Protein AF-A0A533VE23-F1 (afdb_monomer)

Sequence (67 aa):
MDHDNVKRLESMSLRYGFNLNFEGGEAETIVIDCPLYSKKFRIKQGVVKWTGNNGIFEIIDYELIDK

Structure (mmCIF, N/CA/C/O backbone):
data_AF-A0A533VE23-F1
#
_entry.id   AF-A0A533VE23-F1
#
loop_
_atom_site.group_PDB
_atom_site.id
_atom_site.type_symbol
_atom_site.label_atom_id
_atom_site.label_alt_id
_atom_site.label_comp_id
_atom_site.label_asym_id
_atom_site.label_entity_id
_atom_site.label_seq_id
_atom_site.pdbx_PDB_ins_code
_atom_site.Cartn_x
_atom_site.Cartn_y
_atom_site.Cartn_z
_atom_site.occupancy
_atom_site.B_iso_or_equiv
_atom_site.auth_seq_id
_atom_site.auth_comp_id
_atom_site.auth_asym_id
_atom_site.auth_atom_id
_atom_site.pdbx_PDB_model_num
ATOM 1 N N . MET A 1 1 ? 1.266 -4.120 1.170 1.00 91.31 1 MET A N 1
ATOM 2 C CA . MET A 1 1 ? 2.722 -4.112 0.951 1.00 91.31 1 MET A CA 1
ATOM 3 C C . MET A 1 1 ? 3.350 -4.934 2.059 1.00 91.31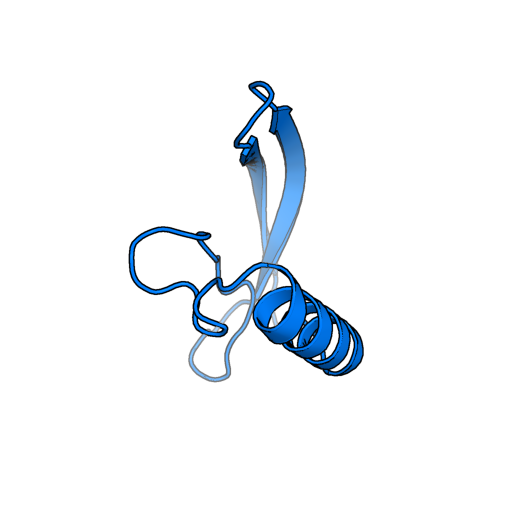 1 MET A C 1
ATOM 5 O O . MET A 1 1 ? 3.219 -4.554 3.214 1.00 91.31 1 MET A O 1
ATOM 9 N N . ASP A 1 2 ? 3.934 -6.075 1.722 1.00 96.88 2 ASP A N 1
ATOM 10 C CA . ASP A 1 2 ? 4.687 -6.944 2.636 1.00 96.88 2 ASP A CA 1
ATOM 11 C C . ASP A 1 2 ? 6.108 -7.158 2.084 1.00 96.88 2 ASP A C 1
ATOM 13 O O . ASP A 1 2 ? 6.458 -6.621 1.030 1.00 96.88 2 ASP A O 1
ATOM 17 N N . HIS A 1 3 ? 6.937 -7.926 2.792 1.00 97.62 3 HIS A N 1
ATOM 18 C CA . HIS A 1 3 ? 8.337 -8.119 2.417 1.00 97.62 3 HIS A CA 1
ATOM 19 C C . HIS A 1 3 ? 8.506 -8.782 1.035 1.00 97.62 3 HIS A C 1
ATOM 21 O O . HIS A 1 3 ? 9.432 -8.436 0.295 1.00 97.62 3 HIS A O 1
ATOM 27 N N . ASP A 1 4 ? 7.627 -9.711 0.661 1.00 98.19 4 ASP A N 1
ATOM 28 C CA . ASP A 1 4 ? 7.723 -10.411 -0.624 1.00 98.19 4 ASP A CA 1
ATOM 29 C C . ASP A 1 4 ? 7.339 -9.491 -1.785 1.00 98.19 4 ASP A C 1
ATOM 31 O O . ASP A 1 4 ? 8.018 -9.467 -2.816 1.00 98.19 4 ASP A O 1
ATOM 35 N N . ASN A 1 5 ? 6.316 -8.653 -1.591 1.00 97.56 5 ASN A N 1
ATOM 36 C CA . ASN A 1 5 ? 5.967 -7.597 -2.537 1.00 97.56 5 ASN A CA 1
ATOM 37 C C . ASN A 1 5 ? 7.120 -6.599 -2.727 1.00 97.56 5 ASN A C 1
ATOM 39 O O . ASN A 1 5 ? 7.404 -6.223 -3.864 1.00 97.56 5 ASN A O 1
ATOM 43 N N . VAL A 1 6 ? 7.828 -6.219 -1.655 1.00 97.75 6 VAL A N 1
ATOM 44 C CA . VAL A 1 6 ? 8.993 -5.316 -1.742 1.00 97.75 6 VAL A CA 1
ATOM 45 C C . VAL A 1 6 ? 10.130 -5.944 -2.553 1.00 97.75 6 VAL A C 1
ATOM 47 O O . VAL A 1 6 ? 10.633 -5.302 -3.469 1.00 97.75 6 VAL A O 1
ATOM 50 N N . LYS A 1 7 ? 10.490 -7.212 -2.306 1.00 98.19 7 LYS A N 1
ATOM 51 C CA . LYS A 1 7 ? 11.519 -7.917 -3.103 1.00 98.19 7 LYS A CA 1
ATOM 52 C C . LYS A 1 7 ? 11.142 -8.003 -4.581 1.00 98.19 7 LYS A C 1
ATOM 54 O O . LYS A 1 7 ? 11.982 -7.850 -5.468 1.00 98.19 7 LYS A O 1
ATOM 59 N N . ARG A 1 8 ? 9.860 -8.247 -4.863 1.00 98.31 8 ARG A N 1
ATOM 60 C CA . ARG A 1 8 ? 9.358 -8.269 -6.237 1.00 98.31 8 ARG A CA 1
ATOM 61 C C . ARG A 1 8 ? 9.498 -6.894 -6.889 1.00 98.31 8 ARG A C 1
ATOM 63 O O . ARG A 1 8 ? 10.001 -6.823 -8.009 1.00 98.31 8 ARG A O 1
ATOM 70 N N . LEU A 1 9 ? 9.100 -5.826 -6.203 1.00 98.00 9 LEU A N 1
ATOM 71 C CA . LEU A 1 9 ? 9.245 -4.458 -6.701 1.00 98.00 9 LEU A CA 1
ATOM 72 C C . LEU A 1 9 ? 10.709 -4.074 -6.906 1.00 98.00 9 LEU A C 1
ATOM 74 O O . LEU A 1 9 ? 11.013 -3.503 -7.941 1.00 98.00 9 LEU A O 1
ATOM 78 N N . GLU A 1 10 ? 11.617 -4.463 -6.011 1.00 98.38 10 GLU A N 1
ATOM 79 C CA . GLU A 1 10 ? 13.062 -4.254 -6.169 1.00 98.38 10 GLU A CA 1
ATOM 80 C C . GLU A 1 10 ? 13.576 -4.903 -7.463 1.00 98.38 10 GLU A C 1
ATOM 82 O O . GLU A 1 10 ? 14.203 -4.243 -8.291 1.00 98.38 10 GLU A O 1
ATOM 87 N N . SER A 1 11 ? 13.220 -6.170 -7.711 1.00 98.50 11 SER A N 1
ATOM 88 C CA . SER A 1 11 ? 13.607 -6.857 -8.952 1.00 98.50 11 SER A CA 1
ATOM 89 C C . SER A 1 11 ? 13.040 -6.188 -10.213 1.00 98.50 11 SER A C 1
ATOM 91 O O . SER A 1 11 ? 13.697 -6.148 -11.255 1.00 98.50 11 SER A O 1
ATOM 93 N N . MET A 1 12 ? 11.823 -5.641 -10.133 1.00 98.12 12 MET A N 1
ATOM 94 C CA . MET A 1 12 ? 11.185 -4.943 -11.247 1.00 98.12 12 MET A CA 1
ATOM 95 C C . MET A 1 12 ? 11.761 -3.538 -11.438 1.00 98.12 12 MET A C 1
ATOM 97 O O . MET A 1 12 ? 11.927 -3.118 -12.578 1.00 98.12 12 MET A O 1
ATOM 101 N N . SER A 1 13 ? 12.107 -2.841 -10.359 1.00 98.19 13 SER A N 1
ATOM 102 C CA . SER A 1 13 ? 12.761 -1.532 -10.375 1.00 98.19 13 SER A CA 1
ATOM 103 C C . SER A 1 13 ? 14.121 -1.641 -11.062 1.00 98.19 13 SER A C 1
ATOM 105 O O . SER A 1 13 ? 14.381 -0.905 -12.011 1.00 98.19 13 SER A O 1
ATOM 107 N N . LEU A 1 14 ? 14.920 -2.659 -10.723 1.00 98.12 14 LEU A N 1
ATOM 108 C CA . LEU A 1 14 ? 16.184 -2.949 -11.412 1.00 98.12 14 LEU A CA 1
ATOM 109 C C . LEU A 1 14 ? 15.996 -3.258 -12.906 1.00 98.12 14 LEU A C 1
ATOM 111 O O . LEU A 1 14 ? 16.852 -2.921 -13.721 1.00 98.12 14 LEU A O 1
ATOM 115 N N . ARG A 1 15 ? 14.888 -3.910 -13.280 1.00 98.44 15 ARG A N 1
ATOM 116 C CA . ARG A 1 15 ? 14.622 -4.317 -14.668 1.00 98.44 15 ARG A CA 1
ATOM 117 C C . ARG A 1 15 ? 14.050 -3.197 -15.538 1.00 98.44 15 ARG A C 1
ATOM 119 O O . ARG A 1 15 ? 14.372 -3.136 -16.721 1.00 98.44 15 ARG A O 1
ATOM 126 N N . TYR A 1 16 ? 13.154 -2.384 -14.988 1.00 97.19 16 TYR A N 1
ATOM 127 C CA . TYR A 1 16 ? 12.354 -1.405 -15.731 1.00 97.19 16 TYR A CA 1
ATOM 128 C C . TYR A 1 16 ? 12.721 0.050 -15.411 1.00 97.19 16 TYR A C 1
ATOM 130 O O . TYR A 1 16 ? 12.259 0.946 -16.109 1.00 97.19 16 TYR A O 1
ATOM 138 N N . GLY A 1 17 ? 13.574 0.284 -14.410 1.00 96.94 17 GLY A N 1
ATOM 139 C CA . GLY A 1 17 ? 14.169 1.588 -14.120 1.00 96.94 17 GLY A CA 1
ATOM 140 C C . GLY A 1 17 ? 13.283 2.561 -13.342 1.00 96.94 17 GLY A C 1
ATOM 141 O O . GLY A 1 17 ? 13.560 3.755 -13.378 1.00 96.94 17 GLY A O 1
ATOM 142 N N . PHE A 1 18 ? 12.237 2.080 -12.665 1.00 96.69 18 PHE A N 1
ATOM 143 C CA . PHE A 1 18 ? 11.379 2.921 -11.824 1.00 96.69 18 PHE A CA 1
ATOM 144 C C . PHE A 1 18 ? 11.974 3.068 -10.408 1.00 96.69 18 PHE A C 1
ATOM 146 O O . PHE A 1 18 ? 12.658 2.164 -9.921 1.00 96.69 18 PHE A O 1
ATOM 153 N N . ASN A 1 19 ? 11.749 4.198 -9.751 1.00 97.69 19 ASN A N 1
ATOM 154 C CA . ASN A 1 19 ? 12.099 4.501 -8.369 1.00 97.69 19 ASN A CA 1
ATOM 155 C C . ASN A 1 19 ? 11.351 3.580 -7.384 1.00 97.69 19 ASN A C 1
ATOM 157 O O . ASN A 1 19 ? 10.132 3.592 -7.255 1.00 97.69 19 ASN A O 1
ATOM 161 N N . LEU A 1 20 ? 12.087 2.791 -6.600 1.00 96.88 20 LEU A N 1
ATOM 162 C CA . LEU A 1 20 ? 11.482 1.816 -5.683 1.00 96.88 20 LEU A CA 1
ATOM 163 C C . LEU A 1 20 ? 10.551 2.441 -4.619 1.00 96.88 20 LEU A C 1
ATOM 165 O O . LEU A 1 20 ? 9.645 1.767 -4.132 1.00 96.88 20 LEU A O 1
ATOM 169 N N . ASN A 1 21 ? 10.754 3.718 -4.281 1.00 95.69 21 ASN A N 1
ATOM 170 C CA . ASN A 1 21 ? 9.919 4.469 -3.341 1.00 95.69 21 ASN A CA 1
ATOM 171 C C . ASN A 1 21 ? 8.763 5.210 -4.036 1.00 95.69 21 ASN A C 1
ATOM 173 O O . ASN A 1 21 ? 8.063 5.989 -3.390 1.00 95.69 21 ASN A O 1
ATOM 177 N N . PHE A 1 22 ? 8.567 4.963 -5.333 1.00 96.50 22 PHE A N 1
ATOM 178 C CA . PHE A 1 22 ? 7.533 5.536 -6.189 1.00 96.50 22 PHE A CA 1
ATOM 179 C C . PHE A 1 22 ? 7.586 7.062 -6.358 1.00 96.50 22 PHE A C 1
ATOM 181 O O . PHE A 1 22 ? 6.593 7.693 -6.732 1.00 96.50 22 PHE A O 1
ATOM 188 N N . GLU A 1 23 ? 8.746 7.678 -6.117 1.00 95.88 23 GLU A N 1
ATOM 189 C CA . GLU A 1 23 ? 8.948 9.100 -6.401 1.00 95.88 23 GLU A CA 1
ATOM 190 C C . GLU A 1 23 ? 8.765 9.398 -7.895 1.00 95.88 23 GLU A C 1
ATOM 192 O O . GLU A 1 23 ? 8.960 8.540 -8.750 1.00 95.88 23 GLU A O 1
ATOM 197 N N . GLY A 1 24 ? 8.393 10.636 -8.226 1.00 95.00 24 GLY A N 1
ATOM 198 C CA . GLY A 1 24 ? 8.101 11.007 -9.614 1.00 95.00 24 GLY A CA 1
ATOM 199 C C . GLY A 1 24 ? 6.717 10.563 -10.102 1.00 95.00 24 GLY A C 1
ATOM 200 O O . GLY A 1 24 ? 6.421 10.722 -11.283 1.00 95.00 24 GLY A O 1
ATOM 201 N N . GLY A 1 25 ? 5.856 10.068 -9.202 1.00 94.62 25 GLY A N 1
ATOM 202 C CA . GLY A 1 25 ? 4.463 9.724 -9.506 1.00 94.62 25 GLY A CA 1
ATOM 203 C C . GLY A 1 25 ? 4.293 8.336 -10.124 1.00 94.62 25 GLY A C 1
ATOM 204 O O . GLY A 1 25 ? 3.368 8.118 -10.903 1.00 94.62 25 GLY A O 1
ATOM 205 N N . GLU A 1 26 ? 5.191 7.403 -9.811 1.00 95.75 26 GLU A N 1
ATOM 206 C CA . GLU A 1 26 ? 5.175 6.050 -10.380 1.00 95.75 26 GLU A CA 1
ATOM 207 C C . GLU A 1 26 ? 4.058 5.176 -9.809 1.00 95.75 26 GLU A C 1
ATOM 209 O O . GLU A 1 26 ? 3.511 4.321 -10.509 1.00 95.75 26 GLU A O 1
ATOM 214 N N . ALA A 1 27 ? 3.705 5.404 -8.544 1.00 96.50 27 ALA A N 1
ATOM 215 C CA . ALA A 1 27 ? 2.539 4.826 -7.901 1.00 96.50 27 ALA A CA 1
ATOM 216 C C . ALA A 1 27 ? 2.099 5.676 -6.705 1.00 96.50 27 ALA A C 1
ATOM 218 O O . ALA A 1 27 ? 2.877 6.426 -6.122 1.00 96.50 27 ALA A O 1
ATOM 219 N N . GLU A 1 28 ? 0.847 5.485 -6.307 1.00 96.94 28 GLU A N 1
ATOM 220 C CA . GLU A 1 28 ? 0.262 6.062 -5.100 1.00 96.94 28 GLU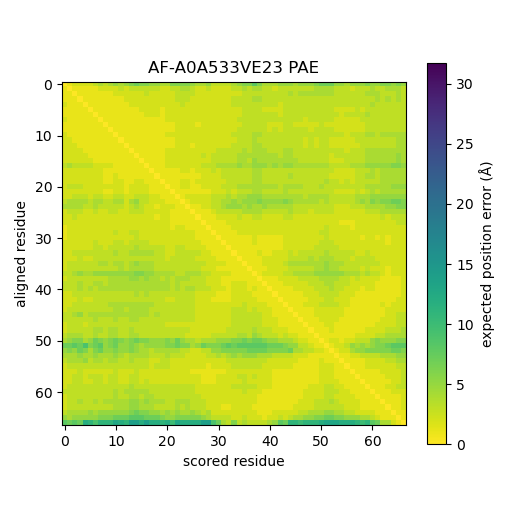 A CA 1
ATOM 221 C C . GLU A 1 28 ? -0.036 4.950 -4.093 1.00 96.94 28 GLU A C 1
ATOM 223 O O . GLU A 1 28 ? -0.309 3.802 -4.463 1.00 96.94 28 GLU A O 1
ATOM 228 N N . THR A 1 29 ? -0.006 5.279 -2.802 1.00 96.75 29 THR A N 1
ATOM 229 C CA . THR A 1 29 ? -0.291 4.314 -1.731 1.00 96.75 29 THR A CA 1
ATOM 230 C C . THR A 1 29 ? -1.266 4.882 -0.707 1.00 96.75 29 THR A C 1
ATOM 232 O O . THR A 1 29 ? -1.392 6.092 -0.542 1.00 96.75 29 THR A O 1
ATOM 235 N N . ILE A 1 30 ? -1.959 3.993 0.007 1.00 97.44 30 ILE A N 1
ATOM 236 C CA . ILE A 1 30 ? -2.805 4.351 1.146 1.00 97.44 30 ILE A CA 1
ATOM 237 C C . ILE A 1 30 ? -2.419 3.511 2.362 1.00 97.44 30 ILE A C 1
ATOM 239 O O . ILE A 1 30 ? -2.283 2.287 2.284 1.00 97.44 30 ILE A O 1
ATOM 243 N N . VAL A 1 31 ? -2.240 4.174 3.504 1.00 97.50 31 VAL A N 1
ATOM 244 C CA . VAL A 1 31 ? -1.923 3.521 4.776 1.00 97.50 31 VAL A CA 1
ATOM 245 C C . VAL A 1 31 ? -3.222 3.060 5.427 1.00 97.50 31 VAL A C 1
ATOM 247 O O . VAL A 1 31 ? -4.006 3.867 5.915 1.00 97.50 31 VAL A O 1
ATOM 250 N N . ILE A 1 32 ? -3.453 1.747 5.435 1.00 97.06 32 ILE A N 1
ATOM 251 C CA . ILE A 1 32 ? -4.671 1.166 6.022 1.00 97.06 32 ILE A CA 1
ATOM 252 C C . ILE A 1 32 ? -4.580 0.998 7.548 1.00 97.06 32 ILE A C 1
ATOM 254 O O . ILE A 1 32 ? -5.592 0.858 8.231 1.00 97.06 32 ILE A O 1
ATOM 258 N N . ASP A 1 33 ? -3.365 0.993 8.094 1.00 97.56 33 ASP A N 1
ATOM 259 C CA . ASP A 1 33 ? -3.102 0.838 9.521 1.00 97.56 33 ASP A CA 1
ATOM 260 C C . ASP A 1 33 ? -1.692 1.338 9.864 1.00 97.56 33 ASP A C 1
ATOM 262 O O . ASP A 1 33 ? -0.742 1.065 9.130 1.00 97.56 33 ASP A O 1
ATOM 266 N N . CYS A 1 34 ? -1.541 2.048 10.981 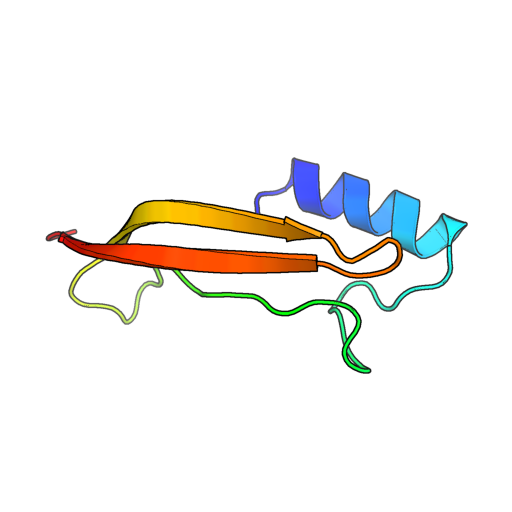1.00 96.88 34 CYS A N 1
ATOM 267 C CA . CYS A 1 34 ? -0.241 2.398 11.556 1.00 96.88 34 CYS A CA 1
ATOM 268 C C . CYS A 1 34 ? -0.356 2.582 13.080 1.00 96.88 34 CYS A C 1
ATOM 270 O O . CYS A 1 34 ? -1.457 2.857 13.563 1.00 96.88 34 CYS A O 1
ATOM 272 N N . PRO A 1 35 ? 0.737 2.486 13.861 1.00 97.62 35 PRO A N 1
ATOM 273 C CA . PRO A 1 35 ? 0.686 2.563 15.328 1.00 97.62 35 PRO A CA 1
ATOM 274 C C . PRO A 1 35 ? 0.008 3.817 15.900 1.00 97.62 35 PRO A C 1
ATOM 276 O O . PRO A 1 35 ? -0.534 3.766 16.997 1.00 97.62 35 PRO A O 1
ATOM 279 N N . LEU A 1 36 ? 0.007 4.924 15.154 1.00 97.81 36 LEU A N 1
ATOM 280 C CA . LEU A 1 36 ? -0.618 6.182 15.568 1.00 97.81 36 LEU A CA 1
ATOM 281 C C . LEU A 1 36 ? -2.147 6.187 15.411 1.00 97.81 36 LEU A C 1
ATOM 283 O O . LEU A 1 36 ? -2.813 7.042 15.989 1.00 97.81 36 LEU A O 1
ATOM 287 N N . TYR A 1 37 ? -2.722 5.277 14.620 1.00 97.25 37 TYR A N 1
ATOM 288 C CA . TYR A 1 37 ? -4.170 5.244 14.408 1.00 97.25 37 TYR A CA 1
ATOM 289 C C . TYR A 1 37 ? -4.886 4.581 15.591 1.00 97.25 37 TYR A C 1
ATOM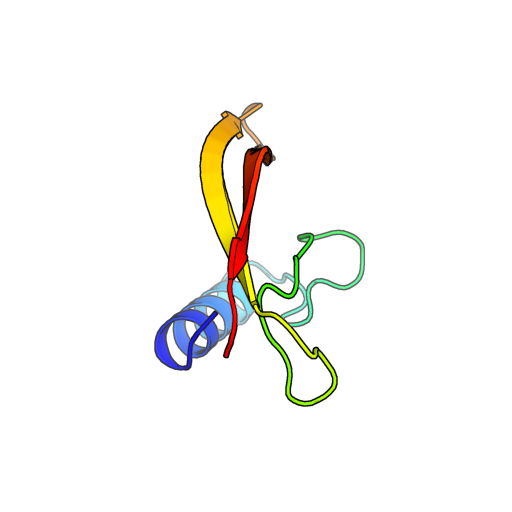 291 O O . TYR A 1 37 ? -4.460 3.533 16.069 1.00 97.25 37 TYR A O 1
ATOM 299 N N . SER A 1 38 ? -6.014 5.151 16.022 1.00 97.31 38 SER A N 1
ATOM 300 C CA . SER A 1 38 ? -6.886 4.571 17.058 1.00 97.31 38 SER A CA 1
ATOM 301 C C . SER A 1 38 ? -7.819 3.477 16.525 1.00 97.31 38 SER A C 1
ATOM 303 O O . SER A 1 38 ? -8.261 2.621 17.282 1.00 97.31 38 SER A O 1
ATOM 305 N N . LYS A 1 39 ? -8.096 3.491 15.218 1.00 97.88 39 LYS A N 1
ATOM 306 C CA . LYS A 1 39 ? -8.882 2.493 14.481 1.00 97.88 39 LYS A CA 1
ATOM 307 C C . LYS A 1 39 ? -8.137 2.090 13.211 1.00 97.88 39 LYS A C 1
ATOM 309 O O . LYS A 1 39 ? -7.319 2.854 12.702 1.00 97.88 39 LYS A O 1
ATOM 314 N N . LYS A 1 40 ? -8.419 0.905 12.682 1.00 97.81 40 LYS A N 1
ATOM 315 C CA . LYS A 1 40 ? -7.886 0.428 11.403 1.00 97.81 40 LYS A CA 1
ATOM 316 C C . LYS A 1 40 ? -8.853 0.746 10.267 1.00 97.81 40 LYS A C 1
ATOM 318 O O . LYS A 1 40 ? -10.061 0.568 10.406 1.00 97.81 40 LYS A O 1
ATOM 323 N N . PHE A 1 41 ? -8.317 1.183 9.135 1.00 97.75 41 PHE A N 1
ATOM 324 C CA . PHE A 1 41 ? -9.076 1.402 7.910 1.00 97.75 41 PHE A CA 1
ATOM 325 C C . PHE A 1 41 ? -9.221 0.072 7.159 1.00 97.75 41 PHE A C 1
ATOM 327 O O . PHE A 1 41 ? -8.233 -0.529 6.734 1.00 97.75 41 PHE A O 1
ATOM 334 N N . ARG A 1 42 ? -10.454 -0.422 7.010 1.00 97.81 42 ARG A N 1
ATOM 335 C CA . ARG A 1 42 ? -10.766 -1.653 6.272 1.00 97.81 42 ARG A CA 1
ATOM 336 C C . ARG A 1 42 ? -11.523 -1.308 4.996 1.00 97.81 42 ARG A C 1
ATOM 338 O O . ARG A 1 42 ? -12.612 -0.749 5.047 1.00 97.81 42 ARG A O 1
ATOM 345 N N . ILE A 1 43 ? -10.958 -1.684 3.853 1.00 98.06 43 ILE A N 1
ATOM 346 C CA . ILE A 1 43 ? -11.615 -1.560 2.548 1.00 98.06 43 ILE A CA 1
ATOM 347 C C . ILE A 1 43 ? -12.648 -2.683 2.433 1.00 98.06 43 ILE A C 1
ATOM 349 O O . ILE A 1 43 ? -12.284 -3.855 2.519 1.00 98.06 43 ILE A O 1
ATOM 353 N N . LYS A 1 44 ? -13.922 -2.328 2.243 1.00 98.31 44 LYS A N 1
ATOM 354 C CA . LYS A 1 44 ? -15.015 -3.285 2.006 1.00 98.31 44 LYS A CA 1
ATOM 355 C C . LYS A 1 44 ? -15.202 -3.558 0.520 1.00 98.31 44 LYS A C 1
ATOM 357 O O . LYS A 1 44 ? -15.414 -4.699 0.124 1.00 98.31 44 LYS A O 1
ATOM 362 N N . GLN A 1 45 ? -15.103 -2.510 -0.296 1.00 98.56 45 GLN A N 1
ATOM 363 C CA . GLN A 1 45 ? -15.262 -2.602 -1.739 1.00 98.56 45 GLN A CA 1
ATOM 364 C C . GLN A 1 45 ? -14.286 -1.666 -2.442 1.00 98.56 45 GLN A C 1
ATOM 366 O O . GLN A 1 45 ? -14.169 -0.489 -2.096 1.00 98.56 45 GLN A O 1
ATOM 371 N N . GLY A 1 46 ? -13.627 -2.185 -3.473 1.00 97.94 46 GLY A N 1
ATOM 372 C CA . GLY A 1 46 ? -12.831 -1.385 -4.388 1.00 97.94 46 GLY A CA 1
ATOM 373 C C . GLY A 1 46 ? -12.907 -1.917 -5.812 1.00 97.94 46 GLY A C 1
ATOM 374 O O . GLY A 1 46 ? -13.251 -3.079 -6.037 1.00 97.94 46 GLY A O 1
ATOM 375 N N . VAL A 1 47 ? -12.611 -1.046 -6.769 1.00 98.50 47 VAL A N 1
ATOM 376 C CA . VAL A 1 47 ? -12.641 -1.337 -8.203 1.00 98.50 47 VAL A CA 1
ATOM 377 C C . VAL A 1 47 ? -11.300 -0.955 -8.811 1.00 98.50 47 VAL A C 1
ATOM 379 O O . VAL A 1 47 ? -10.786 0.137 -8.582 1.00 98.50 47 VAL A O 1
ATOM 382 N N . VAL A 1 48 ? -10.736 -1.853 -9.617 1.00 98.12 48 VAL A N 1
ATOM 383 C CA . VAL A 1 48 ? -9.561 -1.545 -10.435 1.00 98.12 48 VAL A CA 1
ATOM 384 C C . VAL A 1 48 ? -10.032 -0.896 -11.733 1.00 98.12 48 VAL A C 1
ATOM 386 O 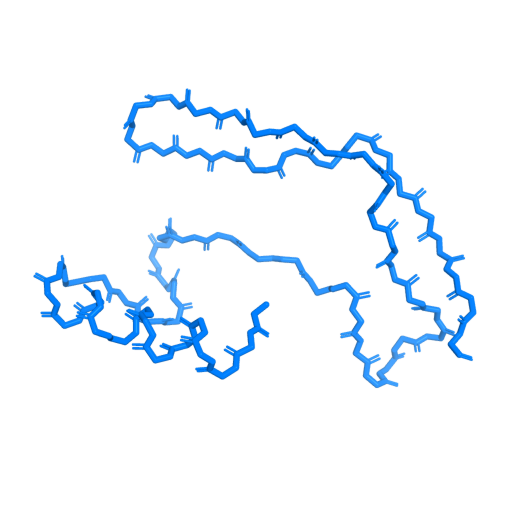O . VAL A 1 48 ? -10.782 -1.503 -12.496 1.00 98.12 48 VAL A O 1
ATOM 389 N N . LYS A 1 49 ? -9.564 0.321 -12.002 1.00 97.94 49 LYS A N 1
A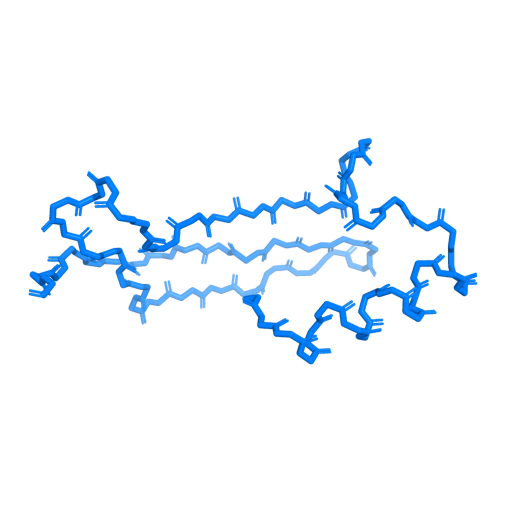TOM 390 C CA . LYS A 1 49 ? -9.706 1.002 -13.293 1.00 97.94 49 LYS A CA 1
ATOM 391 C C . LYS A 1 49 ? -8.348 0.999 -13.983 1.00 97.94 49 LYS A C 1
ATOM 393 O O . LYS A 1 49 ? -7.391 1.531 -13.434 1.00 97.94 49 LYS A O 1
ATOM 398 N N . TRP A 1 50 ? -8.255 0.405 -15.169 1.00 97.44 50 TRP A N 1
ATOM 399 C CA . TRP A 1 50 ? -7.020 0.329 -15.956 1.00 97.44 50 TRP A CA 1
ATOM 400 C C . TRP A 1 50 ? -7.209 1.039 -17.296 1.00 97.44 50 TRP A C 1
ATOM 402 O O . TRP A 1 50 ? -8.171 0.751 -18.005 1.00 97.44 50 TRP A O 1
ATOM 412 N N . THR A 1 51 ? -6.297 1.939 -17.662 1.00 96.00 51 THR A N 1
ATOM 413 C CA . THR A 1 51 ? -6.357 2.709 -18.920 1.00 96.00 51 THR A CA 1
ATOM 414 C C . THR A 1 51 ? -5.220 2.354 -19.878 1.00 96.00 51 THR A C 1
ATOM 416 O O . THR A 1 51 ? -4.806 3.166 -20.700 1.00 96.00 51 THR A O 1
ATOM 419 N N . GLY A 1 52 ? -4.6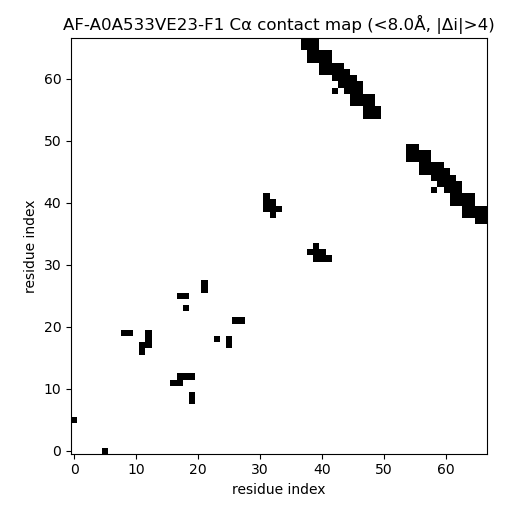93 1.133 -19.779 1.00 95.62 52 GLY A N 1
ATOM 420 C CA . GLY A 1 52 ? -3.675 0.599 -20.685 1.00 95.62 52 GLY A CA 1
ATOM 421 C C . GLY A 1 52 ? -2.252 0.723 -20.149 1.00 95.62 52 GLY A C 1
ATOM 422 O O . GLY A 1 52 ? -1.555 -0.284 -20.096 1.00 95.62 52 GLY A O 1
ATOM 423 N N . ASN A 1 53 ? -1.833 1.922 -19.740 1.00 92.88 53 ASN A N 1
ATOM 424 C CA . ASN A 1 53 ? -0.481 2.194 -19.228 1.00 92.88 53 ASN A CA 1
ATOM 425 C C . ASN A 1 53 ? -0.437 2.635 -17.756 1.00 92.88 53 ASN A C 1
ATOM 427 O O . ASN A 1 53 ? 0.642 2.704 -17.178 1.00 92.88 53 ASN A O 1
ATOM 431 N N . ASN A 1 54 ? -1.585 2.941 -17.161 1.00 95.44 54 ASN A N 1
ATOM 432 C CA . ASN A 1 54 ? -1.727 3.247 -15.747 1.00 95.44 54 ASN A CA 1
ATOM 433 C C . ASN A 1 54 ? -3.058 2.688 -15.235 1.00 95.44 54 ASN A C 1
ATOM 435 O O . ASN A 1 54 ? -3.934 2.290 -16.014 1.00 95.44 54 ASN A O 1
ATOM 439 N N . GLY A 1 55 ? -3.203 2.662 -13.915 1.00 97.12 55 GLY A N 1
ATOM 440 C CA . GLY A 1 55 ? -4.462 2.311 -13.296 1.00 97.12 55 GLY A CA 1
ATOM 441 C C . GLY A 1 55 ? -4.600 2.849 -11.891 1.00 97.12 55 GLY A C 1
ATOM 442 O O . GLY A 1 55 ? -3.637 3.270 -11.257 1.00 97.12 55 GLY A O 1
ATOM 443 N N . ILE A 1 56 ? -5.839 2.810 -11.422 1.00 97.75 56 ILE A N 1
ATOM 444 C CA . ILE A 1 56 ? -6.256 3.284 -10.113 1.00 97.75 56 ILE A CA 1
ATOM 445 C C . ILE A 1 56 ? -7.008 2.148 -9.432 1.00 97.75 56 ILE A C 1
ATOM 447 O O . ILE A 1 56 ? -7.847 1.483 -10.045 1.00 97.75 56 ILE A O 1
ATOM 451 N N . PHE A 1 57 ? -6.728 1.949 -8.149 1.00 98.12 57 PHE A N 1
ATOM 452 C CA . PHE A 1 57 ? -7.604 1.191 -7.270 1.00 98.12 57 PHE A CA 1
ATOM 453 C C . PHE A 1 57 ? -8.532 2.172 -6.545 1.00 98.12 57 PHE A C 1
ATOM 455 O O . PHE A 1 57 ? -8.116 2.869 -5.623 1.00 98.12 57 PHE A O 1
ATOM 462 N N . GLU A 1 58 ? -9.778 2.269 -7.002 1.00 98.19 58 GLU A N 1
ATOM 463 C CA . GLU A 1 58 ? -10.782 3.165 -6.431 1.00 98.19 58 GLU A CA 1
ATOM 464 C C . GLU A 1 58 ? -11.488 2.471 -5.265 1.00 98.19 58 GLU A C 1
ATOM 466 O O . GLU A 1 58 ? -12.115 1.427 -5.444 1.00 98.19 58 GLU A O 1
ATOM 471 N N . ILE A 1 59 ? -11.393 3.047 -4.067 1.00 98.25 59 ILE A N 1
ATOM 472 C CA . ILE A 1 59 ? -12.099 2.558 -2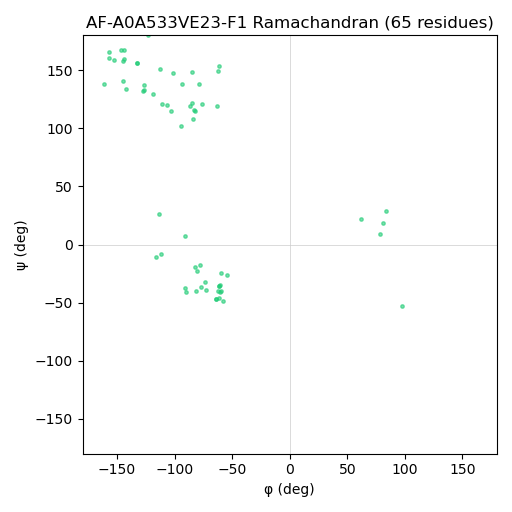.879 1.00 98.25 59 ILE A CA 1
ATOM 473 C C . ILE A 1 59 ? -13.526 3.109 -2.915 1.00 98.25 59 ILE A C 1
ATOM 475 O O . ILE A 1 59 ? -13.725 4.317 -2.822 1.00 98.25 59 ILE A O 1
ATOM 479 N N . ILE A 1 60 ? -14.508 2.218 -3.045 1.00 98.56 60 ILE A N 1
ATOM 480 C CA . ILE A 1 60 ? -15.934 2.567 -3.130 1.00 98.56 60 ILE A CA 1
ATOM 481 C C . ILE A 1 60 ? -16.582 2.576 -1.745 1.00 98.56 60 ILE A C 1
ATOM 483 O O . ILE A 1 60 ? -17.426 3.420 -1.461 1.00 98.56 60 ILE A O 1
ATOM 487 N N . ASP A 1 61 ? -16.185 1.639 -0.882 1.00 98.56 61 ASP A N 1
ATOM 488 C CA . ASP A 1 61 ? -16.733 1.501 0.464 1.00 98.56 61 ASP A CA 1
ATOM 489 C C . ASP A 1 61 ? -15.648 1.038 1.441 1.00 98.56 61 ASP A C 1
ATOM 491 O O . ASP A 1 61 ? -14.808 0.183 1.128 1.00 98.56 61 ASP A O 1
ATOM 495 N N . TYR A 1 62 ? -15.676 1.597 2.645 1.00 98.38 62 TYR A N 1
ATOM 496 C CA . TYR A 1 62 ? -14.735 1.309 3.718 1.00 98.38 62 TYR A CA 1
ATOM 497 C C . TYR A 1 62 ? -15.416 1.410 5.081 1.00 98.38 62 TYR A C 1
ATOM 499 O O . TYR A 1 62 ? -16.531 1.906 5.230 1.00 98.38 62 TYR A O 1
ATOM 507 N N . GLU A 1 63 ? -14.733 0.925 6.104 1.00 98.38 63 GLU A N 1
ATOM 508 C CA . GLU A 1 63 ? -15.132 1.107 7.493 1.00 98.38 63 GLU A CA 1
ATOM 509 C C . GLU A 1 63 ? -13.907 1.273 8.391 1.00 98.38 63 GLU A C 1
ATOM 511 O O . GLU A 1 63 ? -12.792 0.879 8.040 1.00 98.38 63 GLU A O 1
ATOM 516 N N . LEU A 1 64 ? -14.131 1.858 9.566 1.00 98.31 64 LEU A N 1
ATOM 517 C CA . LEU A 1 64 ? -13.126 1.967 10.614 1.00 98.31 64 LEU A CA 1
ATOM 518 C C . LEU A 1 64 ? -13.429 0.937 11.698 1.00 98.31 64 LEU A C 1
ATOM 520 O O . LEU A 1 64 ? -14.447 1.041 12.383 1.00 98.31 64 LEU A O 1
ATOM 524 N N . ILE A 1 65 ? -12.535 -0.032 11.864 1.00 97.75 65 ILE A N 1
ATOM 525 C CA . ILE A 1 65 ? -12.655 -1.077 12.885 1.00 97.75 65 ILE A CA 1
ATOM 526 C C . ILE A 1 65 ? -11.753 -0.765 14.074 1.00 97.75 65 ILE A C 1
ATOM 528 O O . ILE A 1 65 ? -10.688 -0.168 13.909 1.00 97.75 65 ILE A O 1
ATOM 532 N N . ASP A 1 66 ? -12.176 -1.158 15.271 1.00 96.44 66 ASP A N 1
ATOM 533 C CA . ASP A 1 66 ? -11.301 -1.107 16.442 1.00 96.44 66 ASP A CA 1
ATOM 534 C C . ASP A 1 66 ? -10.091 -2.028 16.243 1.00 96.44 66 ASP A C 1
ATOM 536 O O . ASP A 1 66 ? -10.158 -3.008 15.492 1.00 96.44 66 ASP A O 1
ATOM 540 N N . LYS A 1 67 ? -8.968 -1.646 16.852 1.00 86.19 67 LYS A N 1
ATOM 541 C CA . LYS A 1 67 ? -7.712 -2.394 16.777 1.00 86.19 67 LYS A CA 1
ATOM 542 C C . LYS A 1 67 ? -7.627 -3.485 17.828 1.00 86.19 67 LYS A C 1
ATOM 544 O O . LYS A 1 67 ? -8.117 -3.246 18.953 1.00 86.19 67 LYS A O 1
#

Mean predicted aligned error: 2.69 Å

Nearest PDB structures (foldseek):
  2d13-assembly1_A  TM=9.953E-01  e=1.361E-04  Pyrococcus horikoshii
  2d13-assembly2_B  TM=9.901E-01  e=2.316E-04  Pyrococcus horikoshii
  2d13-assembly1_C  TM=9.782E-01  e=3.451E-04  Pyrococcus horikoshii
  2d13-assembly2_D  TM=9.807E-01  e=3.942E-04  Pyrococcus horikoshii
  3rjz-assembly1_A-2  TM=9.501E-01  e=1.141E-03  Pyrococcus furiosus DSM 3638

pLDDT: mean 97.12, std 1.87, range [86.19, 98.56]

Foldseek 3Di:
DDPVVLVVLVVVCVVPVADSVCPPPNDDDDDQDDPPDQWGKAQPDWDWDDDPPDIDTGRPDIDTHGD

Secondary structure (DSSP, 8-state):
--HHHHHHHHHHHHHH---TT-TTTT-----S--TT-SEEEEEEEEEEEE-SS-EEEEEEEEEEEE-

Solvent-accessible surface area (backbone atoms only — not comparable to full-atom values): 4386 Å² total; per-residue (Å²): 138,53,75,67,56,49,55,52,44,50,58,46,20,76,72,73,70,52,54,83,88,25,63,95,74,74,57,87,87,79,86,46,66,56,94,87,52,81,47,31,54,42,80,75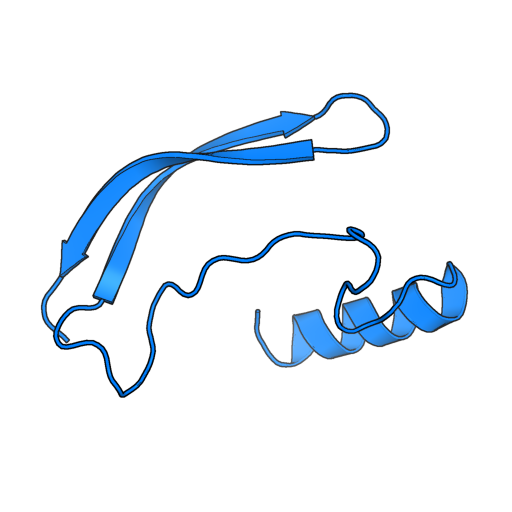,37,68,47,81,48,73,75,89,88,54,70,46,77,46,75,78,38,68,49,76,39,82,115

Radius of gyration: 14.6 Å; Cα contacts (8 Å, |Δi|>4): 69; chains: 1; bounding box: 33×21×38 Å